Protein AF-A0AAV9ZVI9-F1 (afdb_monomer_lite)

Secondary structure (DSSP, 8-state):
--HHHHHHHHHHHHHHHHS-GGGSTTPPP--PPPPPHHHHHHHHHHHTTS-SGGGTTTHHHHHHHGGGHHHHHHHHHHTPPP-

Organism: NCBI:txid2862362

pLDDT: mean 90.81, std 7.05, range [54.78, 97.94]

Sequence (83 aa):
PSA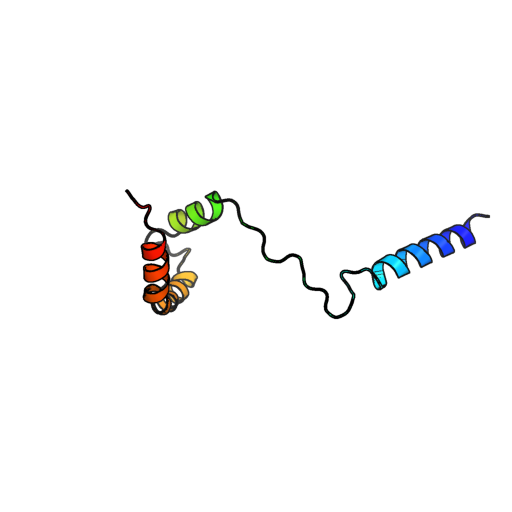VAQKSMKCTQMQRKRYGEKRKGGYVDLGKQDLPPGHVRKIIKDHGDMSNRKFRNDKRVHLGALKYVPPAVIKLLENIPYP

InterPro domains:
  IPR012591 PRO8NT domain [PF08082] (32-83)
  IPR027652 Pre-mRNA-processing-splicing factor 8 [PTHR11140] (4-83)

Structure (mmCIF, N/CA/C/O backbone):
data_AF-A0AAV9ZVI9-F1
#
_entry.id   AF-A0AAV9ZVI9-F1
#
loop_
_atom_site.group_PDB
_atom_site.id
_atom_site.type_symbol
_atom_site.label_atom_id
_atom_site.label_alt_id
_atom_site.label_comp_id
_atom_site.label_asym_id
_atom_site.label_entity_id
_atom_site.label_seq_id
_atom_site.pdbx_PDB_ins_code
_atom_site.Cartn_x
_atom_site.Cartn_y
_atom_site.Cartn_z
_atom_site.occupancy
_atom_site.B_iso_or_equiv
_atom_site.auth_seq_id
_atom_site.auth_comp_id
_atom_site.auth_asym_id
_atom_site.auth_atom_id
_atom_site.pdbx_PDB_model_num
ATOM 1 N N . PRO A 1 1 ? -35.076 0.253 43.955 1.00 54.78 1 PRO A N 1
ATOM 2 C CA . PRO A 1 1 ? -33.612 0.099 43.725 1.00 54.78 1 PRO A CA 1
ATOM 3 C C . PRO A 1 1 ? -33.138 0.148 42.245 1.00 54.78 1 PRO A C 1
ATOM 5 O O . PRO A 1 1 ? -31.950 -0.017 41.995 1.00 54.78 1 PRO A O 1
ATOM 8 N N . SER A 1 2 ? -34.008 0.402 41.257 1.00 68.69 2 SER A N 1
ATOM 9 C CA . SER A 1 2 ? -33.736 0.084 39.841 1.00 68.69 2 SER A CA 1
ATOM 10 C C . SER A 1 2 ? -33.132 1.215 38.990 1.00 68.69 2 SER A C 1
ATOM 12 O O . SER A 1 2 ? -32.221 0.960 38.208 1.00 68.69 2 SER A O 1
ATOM 14 N N . ALA A 1 3 ? -33.580 2.467 39.128 1.00 77.31 3 ALA A N 1
ATOM 15 C CA . ALA A 1 3 ? -33.204 3.539 38.191 1.00 77.31 3 ALA A CA 1
ATOM 16 C C . ALA A 1 3 ? -31.818 4.163 38.459 1.00 77.31 3 ALA A C 1
ATOM 18 O O . ALA A 1 3 ? -31.054 4.436 37.531 1.00 77.31 3 ALA A O 1
ATOM 19 N N . VAL A 1 4 ? -31.460 4.365 39.733 1.00 84.00 4 VAL A N 1
ATOM 20 C CA . VAL A 1 4 ? -30.175 4.977 40.128 1.00 84.00 4 VAL A CA 1
ATOM 21 C C . VAL A 1 4 ? -29.007 4.031 39.845 1.00 84.00 4 VAL A C 1
ATOM 23 O O . VAL A 1 4 ? -27.995 4.454 39.286 1.00 84.00 4 VAL A O 1
ATOM 26 N N . ALA A 1 5 ? -29.178 2.738 40.134 1.00 85.56 5 ALA A N 1
ATOM 27 C CA . ALA A 1 5 ? -28.197 1.706 39.809 1.00 85.56 5 ALA A CA 1
ATOM 28 C C . ALA A 1 5 ? -27.946 1.625 38.291 1.00 85.56 5 ALA A C 1
ATOM 30 O O . ALA A 1 5 ? -26.798 1.609 37.849 1.00 85.56 5 ALA A O 1
ATOM 31 N N . GLN A 1 6 ? -29.002 1.682 37.473 1.00 86.12 6 GLN A N 1
ATOM 32 C CA . GLN A 1 6 ? -28.875 1.716 36.012 1.00 86.12 6 GLN A CA 1
ATOM 33 C C . GLN A 1 6 ? -28.155 2.974 35.504 1.00 86.12 6 GLN A C 1
ATOM 35 O O . GLN A 1 6 ? -27.338 2.889 34.584 1.00 86.12 6 GLN A O 1
ATOM 40 N N . LYS A 1 7 ? -28.431 4.144 36.091 1.00 89.50 7 LYS A N 1
ATOM 41 C CA . LYS A 1 7 ? -27.763 5.401 35.720 1.00 89.50 7 LYS A CA 1
ATOM 42 C C . LYS A 1 7 ? -26.274 5.373 36.076 1.00 89.50 7 LYS A C 1
ATOM 44 O O . LYS A 1 7 ? -25.454 5.784 35.255 1.00 89.50 7 LYS A O 1
ATOM 49 N N . SER A 1 8 ? -25.934 4.835 37.249 1.00 90.50 8 SER A N 1
ATOM 50 C CA . SER A 1 8 ? -24.551 4.615 37.687 1.00 90.50 8 SER A CA 1
ATOM 51 C C . SER A 1 8 ? -23.793 3.716 36.704 1.00 90.50 8 SER A C 1
ATOM 53 O O . SER A 1 8 ? -22.782 4.130 36.138 1.00 90.50 8 SER A O 1
ATOM 55 N N . MET A 1 9 ? -24.360 2.552 36.372 1.00 89.94 9 MET A N 1
ATOM 56 C CA . MET A 1 9 ? -23.768 1.612 35.413 1.00 89.94 9 MET A CA 1
ATOM 57 C C . MET A 1 9 ? -23.521 2.243 34.035 1.00 89.94 9 MET A C 1
ATOM 59 O O . MET A 1 9 ? -22.445 2.084 33.452 1.00 89.94 9 MET A O 1
ATOM 63 N N . LYS A 1 10 ? -24.490 3.013 33.521 1.00 92.50 10 LYS A N 1
ATOM 64 C CA . LYS A 1 10 ? -24.349 3.742 32.249 1.00 92.50 10 LYS A CA 1
ATOM 65 C C . LYS A 1 10 ? -23.245 4.802 32.311 1.00 92.50 10 LYS A C 1
ATOM 67 O O . LYS A 1 10 ? -22.498 4.954 31.343 1.00 92.50 10 LYS A O 1
ATOM 72 N N . CYS A 1 11 ? -23.115 5.507 33.436 1.00 91.06 11 CYS A N 1
ATOM 73 C CA . CYS A 1 11 ? -22.064 6.502 33.642 1.00 91.06 11 CYS A CA 1
ATOM 74 C C . CYS A 1 11 ? -20.674 5.854 33.590 1.00 91.06 11 CYS A C 1
ATOM 76 O O . CYS A 1 11 ? -19.826 6.271 32.798 1.00 91.06 11 CYS A O 1
ATOM 78 N N . THR A 1 12 ? -20.471 4.766 34.337 1.00 90.69 12 THR A N 1
ATOM 79 C CA . THR A 1 12 ? -19.204 4.024 34.342 1.00 90.69 12 THR A CA 1
ATOM 80 C C . THR A 1 12 ? -18.866 3.477 32.954 1.00 90.69 12 THR A C 1
ATOM 82 O O . THR A 1 12 ? -17.722 3.575 32.506 1.00 90.69 12 THR A O 1
ATOM 85 N N . GLN A 1 13 ? -19.854 2.953 32.220 1.00 91.12 13 GLN A N 1
ATOM 86 C CA . GLN A 1 13 ? -19.641 2.462 30.856 1.00 91.12 13 GLN A CA 1
ATOM 87 C C . GLN A 1 13 ? -19.246 3.589 29.888 1.00 91.12 13 GLN A C 1
ATOM 89 O O . GLN A 1 13 ? -18.373 3.398 29.036 1.00 91.12 13 GLN A O 1
ATOM 94 N N . MET A 1 14 ? -19.855 4.770 30.021 1.00 91.56 14 MET A N 1
ATOM 95 C CA . MET A 1 14 ? -19.527 5.934 29.197 1.00 91.56 14 MET A CA 1
ATOM 96 C C . MET A 1 14 ? -18.122 6.462 29.496 1.00 91.56 14 MET A C 1
ATOM 98 O O . MET A 1 14 ? -17.366 6.727 28.559 1.00 91.56 14 MET A O 1
ATOM 102 N N . GLN A 1 15 ? -17.753 6.579 30.774 1.00 90.50 15 GLN A N 1
ATOM 103 C CA . GLN A 1 15 ? -16.423 7.035 31.187 1.00 90.50 15 GLN A CA 1
ATOM 104 C C . GLN A 1 15 ? -15.329 6.087 30.683 1.00 90.50 15 GLN A C 1
ATOM 106 O O . GLN A 1 15 ? -14.366 6.547 30.070 1.00 90.50 15 GLN A O 1
ATOM 111 N N . ARG A 1 16 ? -15.527 4.766 30.817 1.00 89.00 16 ARG A N 1
ATOM 112 C CA . ARG A 1 16 ? -14.607 3.747 30.277 1.00 89.00 16 ARG A CA 1
ATOM 113 C C . ARG A 1 16 ? -14.404 3.871 28.763 1.00 89.00 16 ARG A C 1
ATOM 115 O O . ARG A 1 16 ? -13.288 3.710 28.284 1.00 89.00 16 ARG A O 1
ATOM 122 N N . LYS A 1 17 ? -15.459 4.182 28.000 1.00 88.38 17 LYS A N 1
ATOM 123 C CA . LYS A 1 17 ? -15.363 4.392 26.542 1.00 88.38 17 LYS A CA 1
ATOM 124 C C . LYS A 1 17 ? -14.688 5.716 26.175 1.00 88.38 17 LYS A C 1
ATOM 126 O O . LYS A 1 17 ? -13.972 5.769 25.179 1.00 88.38 17 LYS A O 1
ATOM 131 N N . ARG A 1 18 ? -14.944 6.790 26.930 1.00 87.00 18 ARG A N 1
ATOM 132 C CA . ARG A 1 18 ? -14.390 8.127 26.654 1.00 87.00 18 ARG A CA 1
ATOM 133 C C . ARG A 1 18 ? -12.894 8.206 26.937 1.00 87.00 18 ARG A C 1
ATOM 135 O O . ARG A 1 18 ? -12.179 8.743 26.103 1.00 87.00 18 ARG A O 1
ATOM 142 N N . TYR A 1 19 ? -12.445 7.626 28.047 1.00 87.94 19 TYR A N 1
ATOM 143 C CA . TYR A 1 19 ? -11.052 7.689 28.507 1.00 87.94 19 TYR A CA 1
ATOM 144 C C . TYR A 1 19 ? -10.297 6.363 28.333 1.00 87.94 19 TYR A C 1
ATOM 146 O O . TYR A 1 19 ? -9.282 6.122 28.983 1.00 87.94 19 TYR A O 1
ATOM 154 N N . GLY A 1 20 ? -10.807 5.488 27.463 1.00 85.12 20 GLY A N 1
ATOM 155 C CA . GLY A 1 20 ? -10.139 4.243 27.106 1.00 85.12 20 GLY A CA 1
ATOM 156 C C . GLY A 1 20 ? -8.795 4.496 26.423 1.00 85.12 20 GLY A C 1
ATOM 157 O O . GLY A 1 20 ? -8.580 5.532 25.797 1.00 85.12 20 GLY A O 1
ATOM 158 N N . GLU A 1 21 ? -7.896 3.523 26.513 1.00 81.44 21 GLU A N 1
ATOM 159 C CA . GLU A 1 21 ? -6.496 3.638 26.087 1.00 81.44 21 GLU A CA 1
ATOM 160 C C . GLU A 1 21 ? -6.322 4.051 24.619 1.00 81.44 21 GLU A C 1
ATOM 162 O O . GLU A 1 21 ? -5.497 4.906 24.316 1.00 81.44 21 GLU A O 1
ATOM 167 N N . LYS A 1 22 ? -7.209 3.568 23.737 1.00 82.44 22 LYS A N 1
ATOM 168 C CA . LYS A 1 22 ? -7.268 3.934 22.309 1.00 82.44 22 LYS A CA 1
ATOM 169 C C . LYS A 1 22 ? -7.580 5.412 22.030 1.00 82.44 22 LYS A C 1
ATOM 171 O O . LYS A 1 22 ? -7.502 5.851 20.889 1.00 82.44 22 LYS A O 1
ATOM 176 N N . ARG A 1 23 ? -8.031 6.160 23.042 1.00 81.00 23 ARG A N 1
ATOM 177 C CA . ARG A 1 23 ? -8.407 7.581 22.948 1.00 81.00 23 ARG A CA 1
ATOM 178 C C . ARG A 1 23 ? -7.478 8.496 23.738 1.00 81.00 23 ARG A C 1
ATOM 180 O O . ARG A 1 23 ? -7.723 9.700 23.788 1.00 81.00 23 ARG A O 1
ATOM 187 N N . LYS A 1 24 ? -6.435 7.947 24.367 1.00 86.00 24 LYS A N 1
ATOM 188 C CA . LYS A 1 24 ? -5.388 8.762 24.987 1.00 86.00 24 LYS A CA 1
ATOM 189 C C . LYS A 1 24 ? -4.603 9.480 23.886 1.00 86.00 24 LYS A C 1
ATOM 191 O O . LYS A 1 24 ? -4.354 8.914 22.822 1.00 86.00 24 LYS A O 1
ATOM 196 N N . GLY A 1 25 ? -4.226 10.733 24.139 1.00 82.62 25 GLY A N 1
ATOM 197 C CA . GLY A 1 25 ? -3.320 11.461 23.252 1.00 82.62 25 GLY A CA 1
ATOM 198 C C . GLY A 1 25 ? -2.013 10.682 23.103 1.00 82.62 25 GLY A C 1
ATOM 199 O O . GLY A 1 25 ? -1.461 10.227 24.100 1.00 82.62 25 GLY A O 1
ATOM 200 N N . GLY A 1 26 ? -1.562 10.479 21.865 1.00 82.81 26 GLY A N 1
ATOM 201 C CA . GLY A 1 26 ? -0.386 9.656 21.568 1.00 82.81 26 GLY A CA 1
ATOM 202 C C . GLY A 1 26 ? -0.664 8.160 21.383 1.00 82.81 26 GLY A C 1
ATOM 203 O O . GLY A 1 26 ? 0.285 7.394 21.253 1.00 82.81 26 GLY A O 1
ATOM 204 N N . TYR A 1 27 ? -1.930 7.724 21.343 1.00 84.00 27 TYR A N 1
ATOM 205 C CA . TYR A 1 27 ? -2.249 6.352 20.946 1.00 84.00 27 TYR A CA 1
ATOM 206 C C . TYR A 1 27 ? -1.807 6.089 19.499 1.00 84.00 27 TYR A C 1
ATOM 208 O O . TYR A 1 27 ? -2.287 6.733 18.564 1.00 84.00 27 TYR A O 1
ATOM 216 N N . VAL A 1 28 ? -0.908 5.122 19.331 1.00 79.44 28 VAL A N 1
ATOM 217 C CA . VAL A 1 28 ? -0.490 4.594 18.032 1.00 79.44 2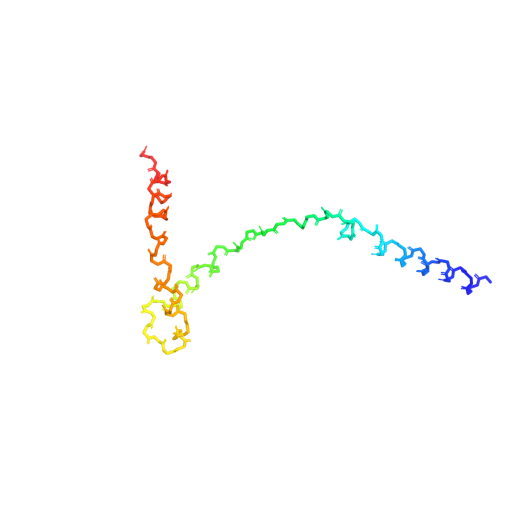8 VAL A CA 1
ATOM 218 C C . VAL A 1 28 ? -1.248 3.290 17.815 1.00 79.44 28 VAL A C 1
ATOM 220 O O . VAL A 1 28 ? -1.191 2.387 18.649 1.00 79.44 28 VAL A O 1
ATOM 223 N N . ASP A 1 29 ? -2.003 3.214 16.720 1.00 82.94 29 ASP A N 1
ATOM 224 C CA . ASP A 1 29 ? -2.704 1.985 16.353 1.00 82.94 29 ASP A CA 1
ATOM 225 C C . ASP A 1 29 ? -1.696 0.864 16.055 1.00 82.94 29 ASP A C 1
ATOM 227 O O . ASP A 1 29 ? -0.542 1.130 15.716 1.00 82.94 29 ASP A O 1
ATOM 231 N N . LEU A 1 30 ? -2.142 -0.388 16.144 1.00 79.38 30 LEU A N 1
ATOM 232 C CA . LEU A 1 30 ? -1.346 -1.623 16.041 1.00 79.38 30 LEU A CA 1
ATOM 233 C C . LEU A 1 30 ? -0.635 -1.833 14.683 1.00 79.38 30 LEU A C 1
ATOM 235 O O . LEU A 1 30 ? -0.073 -2.895 14.434 1.00 79.38 30 LEU A O 1
ATOM 239 N N . GLY A 1 31 ? -0.613 -0.825 13.815 1.00 81.25 31 GLY A N 1
ATOM 240 C CA . GLY A 1 31 ? 0.063 -0.855 12.529 1.00 81.25 31 GLY A CA 1
ATOM 241 C C . GLY A 1 31 ? -0.718 -1.611 11.456 1.00 81.25 31 GLY A C 1
ATOM 242 O O . GLY A 1 31 ? -1.826 -2.108 11.663 1.00 81.25 31 GLY A O 1
ATOM 243 N N . LYS A 1 32 ? -0.139 -1.660 10.254 1.00 88.56 32 LYS A N 1
ATOM 244 C CA . LYS A 1 32 ? -0.703 -2.414 9.131 1.00 88.56 32 LYS A CA 1
ATOM 245 C C . LYS A 1 32 ? -0.388 -3.893 9.339 1.00 88.56 32 LYS A C 1
ATOM 247 O O . LYS A 1 32 ? 0.780 -4.250 9.418 1.00 88.56 32 LYS A O 1
ATOM 252 N N . GLN A 1 33 ? -1.425 -4.720 9.423 1.00 88.31 33 GLN A N 1
ATOM 253 C CA . GLN A 1 33 ? -1.270 -6.173 9.466 1.00 88.31 33 GLN A CA 1
ATOM 254 C C . GLN A 1 33 ? -0.968 -6.722 8.072 1.00 88.31 33 GLN A C 1
ATOM 256 O O . GLN A 1 33 ? -1.409 -6.156 7.064 1.00 88.31 33 GLN A O 1
ATOM 261 N N . ASP A 1 34 ? -0.247 -7.839 8.027 1.00 87.94 34 ASP A N 1
ATOM 262 C CA . ASP A 1 34 ? 0.053 -8.521 6.777 1.00 87.94 34 ASP A CA 1
ATOM 263 C C . ASP A 1 34 ? -1.222 -9.045 6.114 1.00 87.94 34 ASP A C 1
ATOM 265 O O . ASP A 1 34 ? -2.104 -9.638 6.740 1.00 87.94 34 ASP A O 1
ATOM 269 N N . LEU A 1 35 ? -1.319 -8.799 4.810 1.00 91.69 35 LEU A N 1
ATOM 270 C CA . LEU A 1 35 ? -2.420 -9.275 3.987 1.00 91.69 35 LEU A CA 1
ATOM 271 C C . LEU A 1 35 ? -2.161 -10.715 3.533 1.00 91.69 35 LEU A C 1
ATOM 273 O O . LEU A 1 35 ? -1.007 -11.115 3.355 1.00 91.69 35 LEU A O 1
ATOM 277 N N . PRO A 1 36 ? -3.221 -11.496 3.259 1.00 94.75 36 PRO A N 1
ATOM 278 C CA . PRO A 1 36 ? -3.052 -12.837 2.727 1.00 94.75 36 PRO A CA 1
ATOM 279 C C . PRO A 1 36 ? -2.291 -12.793 1.390 1.00 94.75 36 PRO A C 1
ATOM 281 O O . PRO A 1 36 ? -2.590 -11.954 0.530 1.00 94.75 36 PRO A O 1
ATOM 284 N N . PRO A 1 37 ? -1.365 -13.738 1.143 1.00 90.12 37 PRO A N 1
ATOM 285 C CA . PRO A 1 37 ? -0.470 -13.695 -0.017 1.00 90.12 37 PRO A CA 1
ATOM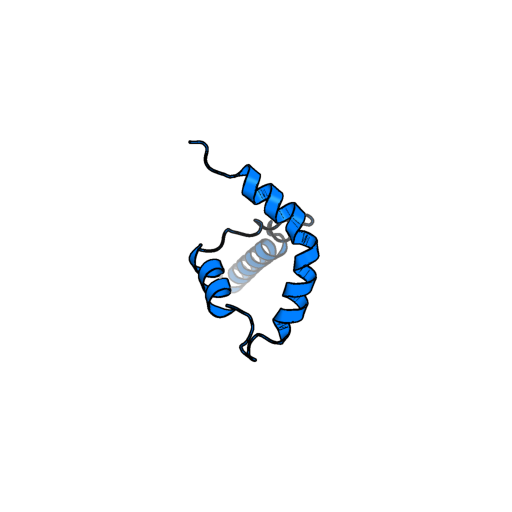 286 C C . PRO A 1 37 ? -1.210 -13.781 -1.362 1.00 90.12 37 PRO A C 1
ATOM 288 O O . PRO A 1 37 ? -0.724 -13.294 -2.384 1.00 90.12 37 PRO A O 1
ATOM 291 N N . GLY A 1 38 ? -2.414 -14.367 -1.383 1.00 94.88 38 GLY A N 1
ATOM 292 C CA . GLY A 1 38 ? -3.259 -14.446 -2.577 1.00 94.88 38 GLY A CA 1
ATOM 293 C C . GLY A 1 38 ? -3.775 -13.090 -3.071 1.00 94.88 38 GLY A C 1
ATOM 294 O O . GLY A 1 38 ? -4.077 -12.953 -4.255 1.00 94.88 38 GLY A O 1
ATOM 295 N N . HIS A 1 39 ? -3.839 -12.081 -2.199 1.00 96.19 39 HIS A N 1
ATOM 296 C CA . HIS A 1 39 ? -4.373 -10.764 -2.540 1.00 96.19 39 HIS A CA 1
ATOM 297 C C . HIS A 1 39 ? -3.520 -10.062 -3.605 1.00 96.19 39 HIS A C 1
ATOM 299 O O . HIS A 1 39 ? -4.022 -9.707 -4.671 1.00 96.19 39 HIS A O 1
ATOM 305 N N . VAL A 1 40 ? -2.211 -9.948 -3.361 1.00 94.69 40 VAL A N 1
ATOM 306 C CA . VAL A 1 40 ? -1.267 -9.313 -4.296 1.00 94.69 40 VAL A CA 1
ATOM 307 C C . VAL A 1 40 ? -1.177 -10.103 -5.603 1.00 94.69 40 VAL A C 1
ATOM 309 O O . VAL A 1 40 ? -1.226 -9.521 -6.685 1.00 94.69 40 VAL A O 1
ATOM 312 N N . ARG A 1 41 ? -1.128 -11.439 -5.518 1.00 96.12 41 ARG A N 1
ATOM 313 C CA . ARG A 1 41 ? -1.071 -12.320 -6.697 1.00 96.12 41 ARG A CA 1
ATOM 314 C C . ARG A 1 41 ? -2.269 -12.115 -7.622 1.00 96.12 41 ARG A C 1
ATOM 316 O O . ARG A 1 41 ? -2.097 -12.047 -8.837 1.00 96.12 41 ARG A O 1
ATOM 323 N N . LYS A 1 42 ? -3.471 -12.000 -7.052 1.00 96.88 42 LYS A N 1
ATOM 324 C CA . LYS A 1 42 ? -4.693 -11.757 -7.822 1.00 96.88 42 LYS A CA 1
ATOM 325 C C . LYS A 1 42 ? -4.681 -10.379 -8.479 1.00 96.88 42 LYS A C 1
ATOM 327 O O . LYS A 1 42 ? -4.974 -10.295 -9.662 1.00 96.88 42 LYS A O 1
ATOM 332 N N . ILE A 1 43 ? -4.285 -9.332 -7.750 1.00 95.06 43 ILE A N 1
ATOM 333 C CA . ILE A 1 43 ? -4.198 -7.969 -8.296 1.00 95.06 43 ILE A CA 1
ATOM 334 C C . ILE A 1 43 ? -3.280 -7.935 -9.519 1.00 95.06 43 ILE A C 1
ATOM 336 O O . ILE A 1 43 ? -3.710 -7.475 -10.573 1.00 95.06 43 ILE A O 1
ATOM 340 N N . ILE A 1 44 ? -2.058 -8.464 -9.403 1.00 95.00 44 ILE A N 1
ATOM 341 C CA . ILE A 1 44 ? -1.087 -8.472 -10.508 1.00 95.00 44 ILE A CA 1
ATOM 342 C C . ILE A 1 44 ? -1.639 -9.256 -11.707 1.00 95.00 44 ILE A C 1
ATOM 344 O O . ILE A 1 44 ? -1.569 -8.780 -12.839 1.00 95.00 44 ILE A O 1
ATOM 348 N N . LYS A 1 45 ? -2.245 -10.425 -11.462 1.00 95.44 45 LYS A N 1
ATOM 349 C CA . LYS A 1 45 ? -2.842 -11.253 -12.519 1.00 95.44 45 LYS A CA 1
ATOM 350 C C . LYS A 1 45 ? -4.009 -10.556 -13.227 1.00 95.44 45 LYS A C 1
ATOM 352 O O . LYS A 1 45 ? -4.098 -10.637 -14.446 1.00 95.44 45 LYS A O 1
ATOM 357 N N . ASP A 1 46 ? -4.886 -9.891 -12.478 1.00 95.69 46 ASP A N 1
ATOM 358 C CA . ASP A 1 46 ? -6.066 -9.213 -13.023 1.00 95.69 46 ASP A CA 1
ATOM 359 C C . ASP A 1 46 ? -5.680 -7.974 -13.853 1.00 95.69 46 ASP A C 1
ATOM 361 O O . ASP A 1 46 ? -6.344 -7.681 -14.847 1.00 95.69 46 ASP A O 1
ATOM 365 N N . HIS A 1 47 ? -4.619 -7.257 -13.461 1.00 94.88 47 HIS A N 1
ATOM 366 C CA . HIS A 1 47 ? -4.116 -6.078 -14.179 1.00 94.88 47 HIS A CA 1
ATOM 367 C C . HIS A 1 47 ? -3.376 -6.453 -15.469 1.00 94.88 47 HIS A C 1
ATOM 369 O O . HIS A 1 47 ? -3.530 -5.763 -16.480 1.00 94.88 47 HIS A O 1
ATOM 375 N N . GLY A 1 48 ? -2.611 -7.551 -15.446 1.00 93.75 48 GLY A N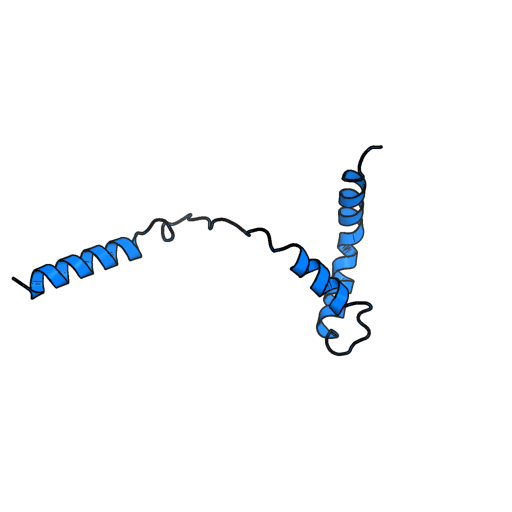 1
ATOM 376 C CA . GLY A 1 48 ? -1.907 -8.083 -16.611 1.00 93.75 48 GLY A CA 1
ATOM 377 C C . GLY A 1 48 ? -1.027 -7.034 -17.295 1.00 93.75 48 GLY A C 1
ATOM 378 O O . GLY A 1 48 ? -0.132 -6.460 -16.682 1.00 93.75 48 GLY A O 1
ATOM 379 N N . ASP A 1 49 ? -1.303 -6.775 -18.570 1.00 93.44 49 ASP A N 1
ATOM 380 C CA . ASP A 1 49 ? -0.601 -5.804 -19.417 1.00 93.44 49 ASP A CA 1
ATOM 381 C C . ASP A 1 49 ? -1.272 -4.415 -19.454 1.00 93.44 49 ASP A C 1
ATOM 383 O O . ASP A 1 49 ? -0.900 -3.553 -20.252 1.00 93.44 49 ASP A O 1
ATOM 387 N N . MET A 1 50 ? -2.282 -4.177 -18.610 1.00 92.00 50 MET A N 1
ATOM 388 C CA . MET A 1 50 ? -3.051 -2.929 -18.556 1.00 92.00 50 MET A CA 1
ATOM 389 C C . MET A 1 50 ? -3.790 -2.584 -19.864 1.00 92.00 50 MET A C 1
ATOM 391 O O . MET A 1 50 ? -4.248 -1.449 -20.036 1.00 92.00 50 MET A O 1
ATOM 395 N N . SER A 1 51 ? -3.946 -3.516 -20.806 1.00 91.44 51 SER A N 1
ATOM 396 C CA . SER A 1 51 ? -4.660 -3.269 -22.070 1.00 91.44 51 SER A CA 1
ATOM 397 C C . SER A 1 51 ? -6.160 -3.026 -21.851 1.00 91.44 51 SER A C 1
ATOM 399 O O . SER A 1 51 ? -6.771 -2.191 -22.525 1.00 91.44 51 SER A O 1
ATOM 401 N N . ASN A 1 52 ? -6.746 -3.680 -20.844 1.00 93.75 52 ASN A N 1
ATOM 402 C CA . ASN A 1 52 ? -8.163 -3.574 -20.515 1.00 93.75 52 ASN A CA 1
ATOM 403 C C . ASN A 1 52 ? -8.549 -2.157 -20.041 1.00 93.75 52 ASN A C 1
ATOM 405 O O . ASN A 1 52 ? -7.964 -1.592 -19.112 1.00 93.75 52 ASN A O 1
ATOM 409 N N . ARG A 1 53 ? -9.617 -1.600 -20.634 1.00 94.19 53 ARG A N 1
ATOM 410 C CA . ARG A 1 53 ? -10.172 -0.275 -20.304 1.00 94.19 53 ARG A CA 1
ATOM 411 C C . ARG A 1 53 ? -10.536 -0.123 -18.824 1.00 94.19 53 ARG A C 1
ATOM 413 O O . ARG A 1 53 ? -10.469 0.996 -18.315 1.00 94.19 53 ARG A O 1
ATOM 420 N N . LYS A 1 54 ? -10.883 -1.215 -18.133 1.00 95.31 54 LYS A N 1
ATOM 421 C CA . LYS A 1 54 ? -11.199 -1.215 -16.694 1.00 95.31 54 LYS A CA 1
ATOM 422 C C . LYS A 1 54 ? -10.083 -0.590 -15.845 1.00 95.31 54 LYS A C 1
ATOM 424 O O . LYS A 1 54 ? -10.388 0.131 -14.902 1.00 95.31 54 LYS A O 1
ATOM 429 N N . PHE A 1 55 ? -8.819 -0.795 -16.219 1.00 93.75 55 PHE A N 1
ATOM 430 C CA . PHE A 1 55 ? -7.646 -0.332 -15.462 1.00 93.75 55 PHE A CA 1
ATOM 431 C C . PHE A 1 55 ? -7.036 0.962 -16.022 1.00 93.75 55 PHE A C 1
ATOM 433 O O . PHE A 1 55 ? -5.872 1.279 -15.781 1.00 93.75 55 PHE A O 1
ATOM 440 N N . ARG A 1 56 ? -7.803 1.748 -16.795 1.00 94.31 56 ARG A N 1
ATOM 441 C CA . ARG A 1 56 ? -7.311 2.999 -17.402 1.00 94.31 56 ARG A CA 1
ATOM 442 C C . ARG A 1 56 ? -6.790 3.998 -16.363 1.00 94.31 56 ARG A C 1
ATOM 444 O O . ARG A 1 56 ? -5.798 4.671 -16.631 1.00 94.31 56 ARG A O 1
ATOM 451 N N . ASN A 1 57 ? -7.444 4.088 -15.206 1.00 95.06 57 ASN A N 1
ATOM 452 C CA . ASN A 1 57 ? -7.079 5.033 -14.148 1.00 95.06 57 ASN A CA 1
ATOM 453 C C . ASN A 1 57 ? -5.731 4.680 -13.503 1.00 95.06 57 ASN A C 1
ATOM 455 O O . ASN A 1 57 ? -4.953 5.568 -13.157 1.00 95.06 57 ASN A O 1
ATOM 459 N N . ASP A 1 58 ? -5.415 3.390 -13.439 1.00 95.62 58 ASP A N 1
ATOM 460 C CA . ASP A 1 58 ? -4.219 2.887 -12.773 1.00 95.62 58 ASP A CA 1
ATOM 461 C C . ASP A 1 58 ? -2.961 3.047 -13.641 1.00 95.62 58 ASP A C 1
ATOM 463 O O . ASP A 1 58 ? -1.850 3.095 -13.113 1.00 95.62 58 ASP A O 1
ATOM 467 N N . LYS A 1 59 ? -3.100 3.217 -14.966 1.00 95.50 59 LYS A N 1
ATOM 468 C CA . LYS A 1 59 ? -1.966 3.395 -15.898 1.00 95.50 59 LYS A CA 1
ATOM 469 C C . LYS A 1 59 ? -1.028 4.532 -15.493 1.00 95.50 59 LYS A C 1
ATOM 471 O O . LYS A 1 59 ? 0.190 4.379 -15.535 1.00 95.50 59 LYS A O 1
ATOM 476 N N . ARG A 1 60 ? -1.587 5.672 -15.072 1.00 95.88 60 ARG A N 1
ATOM 477 C CA . ARG A 1 60 ? -0.791 6.837 -14.652 1.00 95.88 60 ARG A CA 1
ATOM 478 C C . ARG A 1 60 ? 0.043 6.529 -13.410 1.00 95.88 60 ARG A C 1
ATOM 480 O O . ARG A 1 60 ? 1.187 6.966 -13.318 1.00 95.88 60 ARG A O 1
ATOM 487 N N . VAL A 1 61 ? -0.523 5.771 -12.474 1.00 95.75 61 VAL A N 1
ATOM 488 C CA . VAL A 1 61 ? 0.165 5.366 -11.244 1.00 95.75 61 VAL A CA 1
ATOM 489 C C . VAL A 1 61 ? 1.295 4.386 -11.561 1.00 95.75 61 VAL A C 1
ATOM 491 O O . VAL A 1 61 ? 2.395 4.561 -11.043 1.00 95.75 61 VAL A O 1
ATOM 494 N N . HIS A 1 62 ? 1.070 3.430 -12.470 1.00 94.19 62 HIS A N 1
ATOM 495 C CA . HIS A 1 62 ? 2.103 2.484 -12.913 1.00 94.19 62 HIS A CA 1
ATOM 496 C C . HIS A 1 62 ? 3.311 3.200 -13.532 1.00 94.19 62 HIS A C 1
ATOM 498 O O . HIS A 1 62 ? 4.449 2.864 -13.216 1.00 94.19 62 HIS A O 1
ATOM 504 N N . LEU A 1 63 ? 3.082 4.244 -14.338 1.00 96.38 63 LEU A N 1
ATOM 505 C CA . LEU A 1 63 ? 4.170 5.073 -14.870 1.00 96.38 63 LEU A CA 1
ATOM 506 C C . LEU A 1 63 ? 4.902 5.854 -13.769 1.00 96.38 63 LEU A C 1
ATOM 508 O O . LEU A 1 63 ? 6.126 5.941 -13.790 1.00 96.38 63 LEU A O 1
ATOM 512 N N . GLY A 1 64 ? 4.182 6.385 -12.778 1.00 96.94 64 GLY A N 1
ATOM 513 C CA . GLY A 1 64 ? 4.798 7.059 -11.629 1.00 96.94 64 GLY A CA 1
ATOM 514 C C . GLY A 1 64 ? 5.658 6.125 -10.771 1.00 96.94 64 GLY A C 1
ATOM 515 O O . GLY A 1 64 ? 6.698 6.537 -10.253 1.00 96.94 64 GLY A O 1
ATOM 516 N N . ALA A 1 65 ? 5.267 4.853 -10.668 1.00 96.94 65 ALA A N 1
ATOM 517 C CA . ALA A 1 65 ? 6.011 3.837 -9.930 1.00 96.94 65 ALA A CA 1
ATOM 518 C C . ALA A 1 65 ? 7.372 3.501 -10.567 1.00 96.94 65 ALA A C 1
ATOM 520 O O . ALA A 1 65 ? 8.265 3.047 -9.851 1.00 96.94 65 ALA A O 1
ATOM 521 N N . LEU A 1 66 ? 7.583 3.795 -11.860 1.00 97.25 66 LEU A N 1
ATOM 522 C CA . LEU A 1 66 ? 8.858 3.547 -12.550 1.00 97.25 66 LEU A CA 1
ATOM 523 C C . LEU A 1 66 ? 10.048 4.241 -11.873 1.00 97.25 66 LEU A C 1
ATOM 525 O O . LEU A 1 66 ? 11.147 3.692 -11.843 1.00 97.25 66 LEU A O 1
ATOM 529 N N . LYS A 1 67 ? 9.822 5.400 -11.242 1.00 97.62 67 LYS A N 1
ATOM 530 C CA . LYS A 1 67 ? 10.844 6.111 -10.455 1.00 97.62 67 LYS A CA 1
ATOM 531 C C . LYS A 1 67 ? 11.437 5.248 -9.330 1.00 97.62 67 LYS A C 1
ATOM 533 O O . LYS A 1 67 ? 12.589 5.436 -8.951 1.00 97.62 67 LYS A O 1
ATOM 538 N N . TYR A 1 68 ? 10.653 4.319 -8.791 1.00 97.75 68 TYR A N 1
ATOM 539 C CA . TYR A 1 68 ? 11.028 3.467 -7.663 1.00 97.75 68 TYR A CA 1
ATOM 540 C C . TYR A 1 68 ? 11.507 2.077 -8.091 1.00 97.75 68 TYR A C 1
ATOM 542 O O . TYR A 1 68 ? 11.800 1.246 -7.233 1.00 97.75 68 TYR A O 1
ATOM 550 N N . VAL A 1 69 ? 11.636 1.819 -9.395 1.00 97.12 69 VAL A N 1
ATOM 551 C CA . VAL A 1 69 ? 12.164 0.546 -9.901 1.00 97.12 69 VAL A CA 1
ATOM 552 C C . VAL A 1 69 ? 13.602 0.298 -9.429 1.00 97.12 69 VAL A C 1
ATOM 554 O O . VAL A 1 69 ? 13.835 -0.784 -8.896 1.00 97.12 69 VAL A O 1
ATOM 557 N N . PRO A 1 70 ? 14.550 1.258 -9.500 1.00 97.94 70 PRO A N 1
ATOM 558 C CA . PRO A 1 70 ? 15.919 1.010 -9.044 1.00 97.94 70 PRO A CA 1
ATOM 559 C C . PRO A 1 70 ? 16.025 0.532 -7.581 1.00 97.94 70 PRO A C 1
ATOM 561 O O . PRO A 1 70 ? 16.607 -0.529 -7.356 1.00 97.94 70 PRO A O 1
ATOM 564 N N . PRO A 1 71 ? 15.426 1.209 -6.575 1.00 97.56 71 PRO A N 1
ATOM 565 C CA . PRO A 1 71 ? 15.491 0.720 -5.197 1.00 97.56 71 PRO A CA 1
ATOM 566 C C . PRO A 1 71 ? 14.711 -0.584 -4.966 1.00 97.56 71 PRO A C 1
ATOM 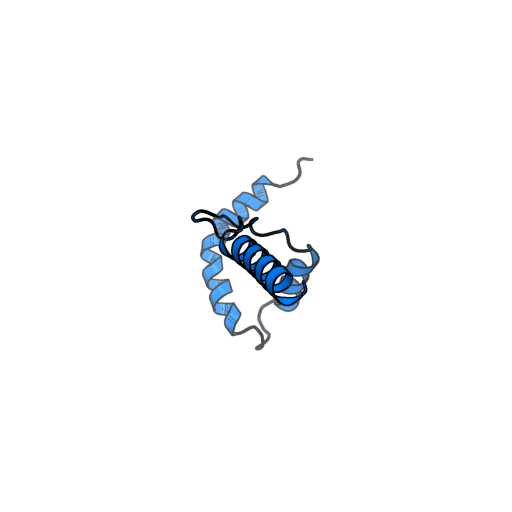568 O O . PRO A 1 71 ? 15.039 -1.323 -4.040 1.00 97.56 71 PRO A O 1
ATOM 571 N N . ALA A 1 72 ? 13.690 -0.891 -5.774 1.00 97.44 72 ALA A N 1
ATOM 572 C CA . ALA A 1 72 ? 12.967 -2.162 -5.680 1.00 97.44 72 ALA A CA 1
ATOM 573 C C . ALA A 1 72 ? 13.799 -3.340 -6.209 1.00 97.44 72 ALA A C 1
ATOM 575 O O . ALA A 1 72 ? 13.811 -4.404 -5.594 1.00 97.44 72 ALA A O 1
ATOM 576 N N . VAL A 1 73 ? 14.521 -3.138 -7.316 1.00 97.00 73 VAL A N 1
ATOM 577 C CA . VAL A 1 73 ? 15.424 -4.148 -7.884 1.00 97.00 73 VAL A CA 1
ATOM 578 C C . VAL A 1 73 ? 16.557 -4.462 -6.911 1.00 97.00 73 VAL A C 1
ATOM 580 O O . VAL A 1 73 ? 16.836 -5.633 -6.684 1.00 97.00 73 VAL A O 1
ATOM 583 N N . ILE A 1 74 ? 17.155 -3.450 -6.276 1.00 97.50 74 ILE A N 1
ATOM 584 C CA . ILE A 1 74 ? 18.219 -3.660 -5.278 1.00 97.50 74 ILE A CA 1
ATOM 585 C C . ILE A 1 74 ? 17.734 -4.580 -4.146 1.00 97.50 74 ILE A C 1
ATOM 587 O O . ILE A 1 74 ? 18.351 -5.609 -3.891 1.00 97.50 74 ILE A O 1
ATOM 591 N N . LYS A 1 75 ? 16.566 -4.290 -3.556 1.00 96.75 75 LYS A N 1
ATOM 592 C CA . LYS A 1 75 ? 15.971 -5.134 -2.503 1.00 96.75 75 LYS A CA 1
ATOM 593 C C . LYS A 1 75 ? 15.662 -6.558 -2.961 1.00 96.75 75 LYS A C 1
ATOM 595 O O . LYS A 1 75 ? 15.716 -7.484 -2.157 1.00 96.75 75 LYS A O 1
ATOM 600 N N . LEU A 1 76 ? 15.303 -6.745 -4.230 1.00 95.81 76 LEU A N 1
ATOM 601 C CA . LEU A 1 76 ? 15.068 -8.077 -4.782 1.00 95.81 76 LEU A CA 1
ATOM 602 C C . LEU A 1 76 ? 16.373 -8.879 -4.851 1.00 95.81 76 LEU A C 1
ATOM 604 O O . LEU A 1 76 ? 16.390 -10.041 -4.454 1.00 95.81 76 LEU A O 1
ATOM 608 N N . LEU A 1 77 ? 17.452 -8.252 -5.323 1.00 95.44 77 LEU A N 1
ATOM 609 C CA . LEU A 1 77 ? 18.763 -8.890 -5.455 1.00 95.44 77 LEU A CA 1
ATOM 610 C C . LEU A 1 77 ? 19.386 -9.226 -4.094 1.00 95.44 77 LEU A C 1
ATOM 612 O O . LEU A 1 77 ? 20.010 -10.273 -3.956 1.00 95.44 77 LEU 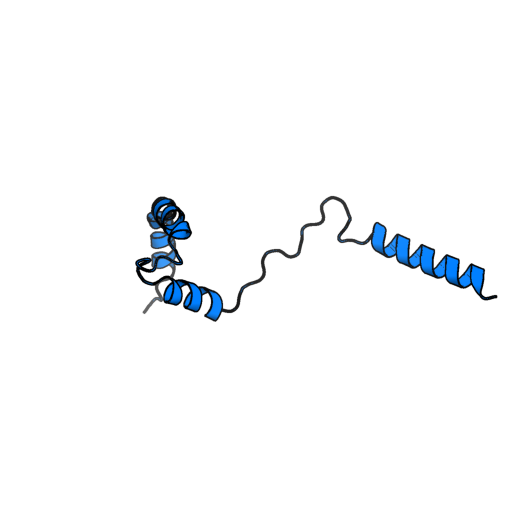A O 1
ATOM 616 N N . GLU A 1 78 ? 19.163 -8.385 -3.082 1.00 95.50 78 GLU A N 1
ATOM 617 C CA . GLU A 1 78 ? 19.586 -8.644 -1.696 1.00 95.50 78 GLU A CA 1
ATOM 618 C C . GLU A 1 78 ? 18.973 -9.926 -1.103 1.00 95.50 78 GLU A C 1
ATOM 620 O O . GLU A 1 78 ? 19.544 -10.504 -0.184 1.00 95.50 78 GLU A O 1
ATOM 625 N N . ASN A 1 79 ? 17.823 -10.380 -1.615 1.00 94.94 79 ASN A N 1
ATOM 626 C CA . ASN A 1 79 ? 17.085 -11.537 -1.098 1.00 94.94 79 ASN A CA 1
ATOM 627 C C . ASN A 1 79 ? 17.142 -12.758 -2.034 1.00 94.94 79 ASN A C 1
ATOM 629 O O . ASN A 1 79 ? 16.280 -13.638 -1.955 1.00 94.94 79 ASN A O 1
ATOM 633 N N . ILE A 1 80 ? 18.126 -12.828 -2.938 1.00 94.12 80 ILE A N 1
ATOM 634 C CA . ILE A 1 80 ? 18.357 -14.041 -3.733 1.00 94.12 80 ILE A CA 1
ATOM 635 C C . ILE A 1 80 ? 18.811 -15.162 -2.783 1.00 94.12 80 ILE A C 1
ATOM 637 O O . ILE A 1 80 ? 19.752 -14.953 -2.016 1.00 94.12 80 ILE A O 1
ATOM 641 N N . PRO A 1 81 ? 18.164 -16.342 -2.805 1.00 94.94 81 PRO A N 1
ATOM 642 C CA . PRO A 1 81 ? 18.567 -17.452 -1.953 1.00 94.94 81 PRO A CA 1
ATOM 643 C C . PRO A 1 81 ? 19.988 -17.896 -2.315 1.00 94.94 81 PRO A C 1
ATOM 645 O O . PRO A 1 81 ? 20.293 -18.124 -3.486 1.00 94.94 81 PRO A O 1
ATOM 648 N N . TYR A 1 82 ? 20.853 -18.001 -1.307 1.00 89.75 82 TYR A N 1
ATOM 649 C CA . TYR A 1 82 ? 22.192 -18.561 -1.471 1.00 89.75 82 TYR A CA 1
ATOM 650 C C . TYR A 1 82 ? 22.107 -20.058 -1.836 1.00 89.75 82 TYR A C 1
ATOM 652 O O . TYR A 1 82 ? 21.146 -20.712 -1.419 1.00 89.75 82 TYR A O 1
ATOM 660 N N . PRO A 1 83 ? 23.057 -20.570 -2.644 1.00 88.00 83 PRO A N 1
ATOM 661 C CA . PRO A 1 83 ? 23.031 -21.934 -3.176 1.00 88.00 83 PRO A CA 1
ATOM 662 C C . PRO A 1 83 ? 23.211 -23.020 -2.112 1.00 88.00 83 PRO A C 1
ATOM 664 O O . PRO A 1 83 ? 23.912 -22.764 -1.105 1.00 88.00 83 PRO A O 1
#

Radius of gyration: 25.21 Å; chains: 1; bounding box: 57×33×66 Å

Foldseek 3Di:
DPPVVVVVVVVVVVVCVCPPPCNPPPDDPPDDDDDDPVVVVVVCVVCPPVPDPVCVVCVVVVVVCVVVVVVVVVVVVVPDDDD